Protein AF-A0A5F2G5V8-F1 (afdb_monomer_lite)

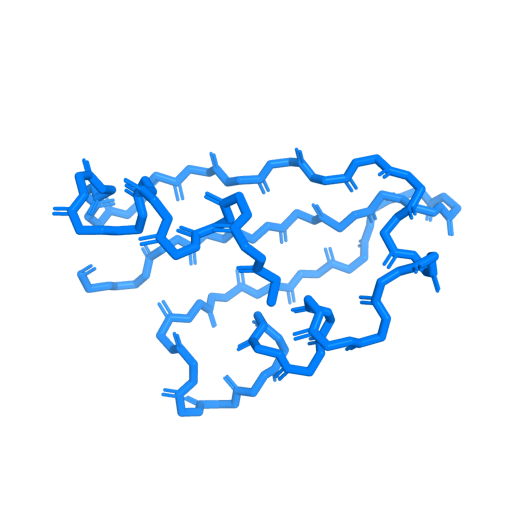Foldseek 3Di:
DVVCVVCVVVDDAFDKDKDAQCVVPPVVCCLQVDPVNQWDWDDDPDRIIIIGHHD

pLDDT: mean 95.51, std 3.04, range [85.56, 98.38]

Secondary structure (DSSP, 8-state):
-HHHHHHGGGPPTT-EEEETTGGG-HHHHHHHHSTTTTEEEEEETTTEEEEEE--

Radius of gyration: 10.2 Å; chains: 1; bounding box: 22×23×23 Å

Structure (mmCIF, N/CA/C/O backbone):
data_AF-A0A5F2G5V8-F1
#
_entry.id   AF-A0A5F2G5V8-F1
#
loop_
_atom_site.group_PDB
_atom_site.id
_atom_site.type_symbol
_atom_site.label_atom_id
_atom_site.label_alt_id
_atom_site.label_comp_id
_atom_site.label_asym_id
_atom_site.label_entity_id
_atom_site.label_seq_id
_atom_site.pdbx_PDB_ins_code
_atom_site.Cartn_x
_atom_site.Cartn_y
_atom_site.Cartn_z
_atom_site.occupancy
_atom_site.B_iso_or_equiv
_atom_site.auth_seq_id
_atom_site.auth_comp_id
_atom_site.auth_asym_id
_atom_site.auth_atom_id
_atom_site.pdbx_PDB_model_num
ATOM 1 N N . PRO A 1 1 ? 4.724 8.050 -1.020 1.00 86.00 1 PRO A N 1
ATOM 2 C CA . PRO A 1 1 ? 3.992 8.412 -2.256 1.00 86.00 1 PRO A CA 1
ATOM 3 C C . PRO A 1 1 ? 2.931 9.488 -2.032 1.00 86.00 1 PRO A C 1
ATOM 5 O O . PRO A 1 1 ? 2.137 9.398 -1.096 1.00 86.00 1 PRO A O 1
ATOM 8 N N . GLU A 1 2 ? 2.936 10.481 -2.917 1.00 90.06 2 GLU A N 1
ATOM 9 C CA . GLU A 1 2 ? 2.036 11.637 -2.907 1.00 90.06 2 GLU A CA 1
ATOM 10 C C . GLU A 1 2 ? 0.560 11.225 -2.998 1.00 90.06 2 GLU A C 1
ATOM 12 O O . GLU A 1 2 ? -0.234 11.610 -2.144 1.00 90.06 2 GLU A O 1
ATOM 17 N N . VAL A 1 3 ? 0.211 10.355 -3.954 1.00 93.69 3 VAL A N 1
ATOM 18 C CA . VAL A 1 3 ? -1.178 9.923 -4.192 1.00 93.69 3 VAL A CA 1
ATOM 19 C C . VAL A 1 3 ? -1.787 9.235 -2.971 1.00 93.69 3 VAL A C 1
ATOM 21 O O . VAL A 1 3 ? -2.873 9.615 -2.540 1.00 93.69 3 VAL A O 1
ATOM 24 N N . LEU A 1 4 ? -1.087 8.260 -2.376 1.00 95.44 4 LEU A N 1
ATOM 25 C CA . LEU A 1 4 ? -1.591 7.559 -1.191 1.00 95.44 4 LEU A CA 1
ATOM 26 C C . LEU A 1 4 ? -1.839 8.545 -0.041 1.00 95.44 4 LEU A C 1
ATOM 28 O O . LEU A 1 4 ? -2.902 8.508 0.569 1.00 95.44 4 LEU A O 1
ATOM 32 N N . SER A 1 5 ? -0.923 9.492 0.190 1.00 95.56 5 SER A N 1
ATOM 33 C CA . SER A 1 5 ? -1.074 10.505 1.241 1.00 95.56 5 SER A CA 1
ATOM 34 C C . SER A 1 5 ? -2.312 11.405 1.061 1.00 95.56 5 SER A C 1
ATOM 36 O O . SER A 1 5 ? -2.851 11.891 2.054 1.00 95.56 5 SER A O 1
ATOM 38 N N . LEU A 1 6 ? -2.795 11.619 -0.171 1.00 96.81 6 LEU A N 1
ATOM 39 C CA . LEU A 1 6 ? -3.999 12.423 -0.443 1.00 96.81 6 LEU A CA 1
ATOM 40 C C . LEU A 1 6 ? -5.307 11.709 -0.071 1.00 96.81 6 LEU A C 1
ATOM 42 O O . LEU A 1 6 ? -6.315 12.367 0.203 1.00 96.81 6 LEU A O 1
ATOM 46 N N . VAL A 1 7 ? -5.317 10.374 -0.102 1.00 95.75 7 VAL A N 1
ATOM 47 C CA . VAL A 1 7 ? -6.541 9.566 0.045 1.00 95.75 7 VAL A CA 1
ATOM 48 C C . VAL A 1 7 ? -6.563 8.711 1.308 1.00 95.75 7 VAL A C 1
ATOM 50 O O . VAL A 1 7 ? -7.639 8.306 1.734 1.00 95.75 7 VAL A O 1
ATOM 53 N N . GLU A 1 8 ? -5.410 8.473 1.931 1.00 95.19 8 GLU A N 1
ATOM 54 C CA . GLU A 1 8 ? -5.230 7.565 3.069 1.00 95.19 8 GLU A CA 1
ATOM 55 C C . GLU A 1 8 ? -6.146 7.894 4.256 1.00 95.19 8 GLU A C 1
ATOM 57 O O . GLU A 1 8 ? -6.752 6.992 4.827 1.00 95.19 8 GLU A O 1
ATOM 62 N N . SER A 1 9 ? -6.365 9.177 4.560 1.00 95.88 9 SER A N 1
ATOM 63 C CA . SER A 1 9 ? -7.276 9.612 5.635 1.00 95.88 9 SER A CA 1
ATOM 64 C C . SER A 1 9 ? -8.761 9.327 5.372 1.00 95.88 9 SER A C 1
ATOM 66 O O . SER A 1 9 ? -9.588 9.481 6.269 1.00 95.88 9 SER A O 1
ATOM 68 N N . ARG A 1 10 ? -9.117 8.933 4.144 1.00 96.75 10 ARG A N 1
ATOM 69 C CA . ARG A 1 10 ? -10.486 8.604 3.718 1.00 96.75 10 ARG A CA 1
ATOM 70 C C . ARG A 1 10 ? -10.710 7.097 3.593 1.00 96.75 10 ARG A C 1
ATOM 72 O O . ARG A 1 10 ? -11.835 6.675 3.326 1.00 96.75 10 ARG A O 1
ATOM 79 N N . LEU A 1 11 ? -9.662 6.288 3.753 1.00 97.25 11 LEU A N 1
ATOM 80 C CA . LEU A 1 11 ? -9.766 4.837 3.710 1.00 97.25 11 LEU A CA 1
ATOM 81 C C . LEU A 1 11 ? -10.327 4.336 5.038 1.00 97.25 11 LEU A C 1
ATOM 83 O O . LEU A 1 11 ? -9.764 4.581 6.099 1.00 97.25 11 LEU A O 1
ATOM 87 N N . ARG A 1 12 ? -11.446 3.616 4.972 1.00 97.81 12 ARG A N 1
ATOM 88 C CA . ARG A 1 12 ? -11.978 2.887 6.127 1.00 97.81 12 ARG A CA 1
ATOM 89 C C . ARG A 1 12 ? -11.186 1.589 6.356 1.00 97.81 12 ARG A C 1
ATOM 91 O O . ARG A 1 12 ? -10.640 1.054 5.384 1.00 97.81 12 ARG A O 1
ATOM 98 N N . PRO A 1 13 ? -11.216 1.011 7.569 1.00 98.06 13 PRO A N 1
ATOM 99 C CA . PRO A 1 13 ? -10.757 -0.356 7.793 1.00 98.06 13 PRO A CA 1
ATOM 100 C C . PRO A 1 13 ? -11.344 -1.3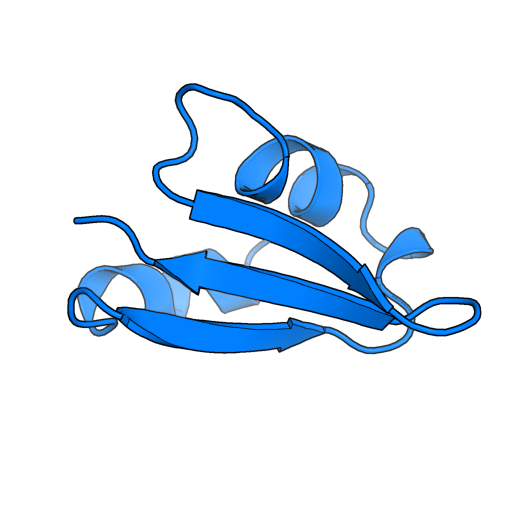34 6.765 1.00 98.06 13 PRO A C 1
ATOM 102 O O . PRO A 1 13 ? -12.541 -1.299 6.463 1.00 98.06 13 PRO A O 1
ATOM 105 N N . GLY A 1 14 ? -10.492 -2.186 6.200 1.00 98.12 14 GLY A N 1
ATOM 106 C CA . GLY A 1 14 ? -10.845 -3.141 5.150 1.00 98.12 14 GLY A CA 1
ATOM 107 C C . GLY A 1 14 ? -10.912 -2.560 3.733 1.00 98.12 14 GLY A C 1
ATOM 108 O O . GLY A 1 14 ? -11.216 -3.300 2.800 1.00 98.12 14 GLY A O 1
ATOM 109 N N . ALA A 1 15 ? -10.646 -1.264 3.529 1.00 98.38 15 ALA A N 1
ATOM 110 C CA . ALA A 1 15 ? -10.483 -0.717 2.183 1.00 98.38 15 ALA A CA 1
ATOM 111 C C . ALA A 1 15 ? -9.277 -1.360 1.480 1.00 98.38 15 ALA A C 1
ATOM 113 O O . ALA A 1 15 ? -8.239 -1.584 2.105 1.00 98.38 15 ALA A O 1
ATOM 114 N N . LEU A 1 16 ? -9.423 -1.629 0.182 1.00 98.00 16 LEU A N 1
ATOM 115 C CA . LEU A 1 16 ? -8.366 -2.179 -0.662 1.00 98.00 16 LEU A CA 1
ATOM 116 C C . LEU A 1 16 ? -7.750 -1.075 -1.520 1.00 98.00 16 LEU A C 1
ATOM 118 O O . LEU A 1 16 ? -8.465 -0.306 -2.162 1.00 98.00 16 LEU A O 1
ATOM 122 N N . VAL A 1 17 ? -6.423 -1.042 -1.547 1.00 97.31 17 VAL A N 1
ATOM 123 C CA . VAL A 1 17 ? -5.615 -0.285 -2.501 1.00 97.31 17 VAL A CA 1
ATOM 124 C C . VAL A 1 17 ? -4.982 -1.297 -3.448 1.00 97.31 17 VAL A C 1
ATOM 126 O O . VAL A 1 17 ? -4.356 -2.254 -2.996 1.00 97.31 17 VAL A O 1
ATOM 129 N N . ILE A 1 18 ? -5.175 -1.090 -4.747 1.00 97.06 18 ILE A N 1
ATOM 130 C CA . ILE A 1 18 ? -4.546 -1.871 -5.813 1.00 97.06 18 ILE A CA 1
ATOM 131 C C . ILE A 1 18 ? -3.612 -0.908 -6.535 1.00 97.06 18 ILE A C 1
ATOM 133 O O . ILE A 1 18 ? -4.086 0.072 -7.115 1.00 97.06 18 ILE A O 1
ATOM 137 N N . ALA A 1 19 ? -2.309 -1.148 -6.445 1.00 97.38 19 ALA A N 1
ATOM 138 C CA . ALA A 1 19 ? -1.299 -0.329 -7.101 1.00 97.38 19 ALA A CA 1
ATOM 139 C C . ALA A 1 19 ? -0.634 -1.134 -8.213 1.00 97.38 19 ALA A C 1
ATOM 141 O O . ALA A 1 19 ? 0.025 -2.127 -7.927 1.00 97.38 19 ALA A O 1
ATOM 142 N N . ASP A 1 20 ? -0.836 -0.704 -9.455 1.00 96.38 20 ASP A N 1
ATOM 143 C CA . ASP A 1 20 ? -0.195 -1.263 -10.648 1.00 96.38 20 ASP A CA 1
ATOM 144 C C . ASP A 1 20 ? 1.208 -0.666 -10.851 1.00 96.38 20 ASP A C 1
ATOM 146 O O . ASP A 1 20 ? 1.449 0.469 -10.423 1.00 96.38 20 ASP A O 1
ATOM 150 N N . ASN A 1 21 ? 2.123 -1.428 -11.460 1.00 95.75 21 ASN A N 1
ATOM 151 C CA . ASN A 1 21 ? 3.552 -1.099 -11.594 1.00 95.75 21 ASN A CA 1
ATOM 152 C C . ASN A 1 21 ? 4.187 -0.595 -10.271 1.00 95.75 21 ASN A C 1
ATOM 154 O O . ASN A 1 21 ? 4.921 0.398 -10.239 1.00 95.75 21 ASN A O 1
ATOM 158 N N . ALA A 1 22 ? 3.846 -1.214 -9.137 1.00 95.81 22 ALA A N 1
ATOM 159 C CA . ALA A 1 22 ? 4.165 -0.720 -7.796 1.00 95.81 22 ALA A CA 1
ATOM 160 C C . ALA A 1 22 ? 5.674 -0.686 -7.491 1.00 95.81 22 ALA A C 1
ATOM 162 O O . ALA A 1 22 ? 6.121 0.078 -6.632 1.00 95.81 22 ALA A O 1
ATOM 163 N N . ASP A 1 23 ? 6.471 -1.476 -8.208 1.00 94.44 23 ASP A N 1
ATOM 164 C CA . ASP A 1 23 ? 7.933 -1.479 -8.158 1.00 94.44 23 ASP A CA 1
ATOM 165 C C . ASP A 1 23 ? 8.567 -0.163 -8.647 1.00 94.44 23 ASP A C 1
ATOM 167 O O . ASP A 1 23 ? 9.688 0.157 -8.245 1.00 94.44 23 ASP A O 1
ATOM 171 N N . PHE A 1 24 ? 7.833 0.666 -9.401 1.00 95.62 2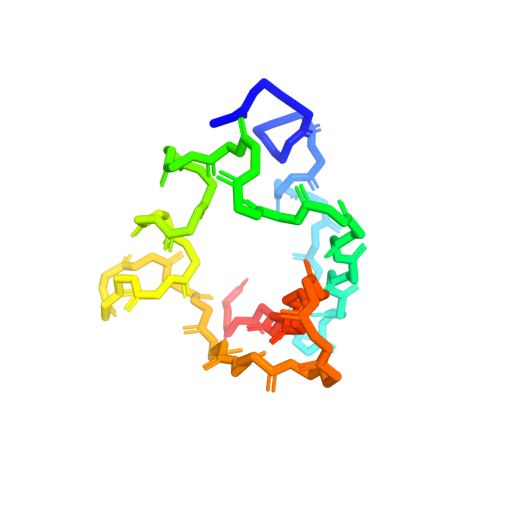4 PHE A N 1
ATOM 172 C CA . PHE A 1 24 ? 8.265 2.015 -9.795 1.00 95.62 24 PHE A CA 1
ATOM 173 C C . PHE A 1 24 ? 8.205 3.030 -8.643 1.00 95.62 24 PHE A C 1
ATOM 175 O O . PHE A 1 24 ? 8.740 4.132 -8.771 1.00 95.62 24 PHE A O 1
ATOM 182 N N . SER A 1 25 ? 7.580 2.683 -7.512 1.00 96.00 25 SER A N 1
ATOM 183 C CA . SER A 1 25 ? 7.515 3.531 -6.316 1.00 96.00 25 SER A CA 1
ATOM 184 C C . SER A 1 25 ? 7.997 2.752 -5.086 1.00 96.00 25 SER A C 1
ATOM 186 O O . SER A 1 25 ? 7.193 2.258 -4.288 1.00 96.00 25 SER A O 1
ATOM 188 N N . PRO A 1 26 ? 9.323 2.656 -4.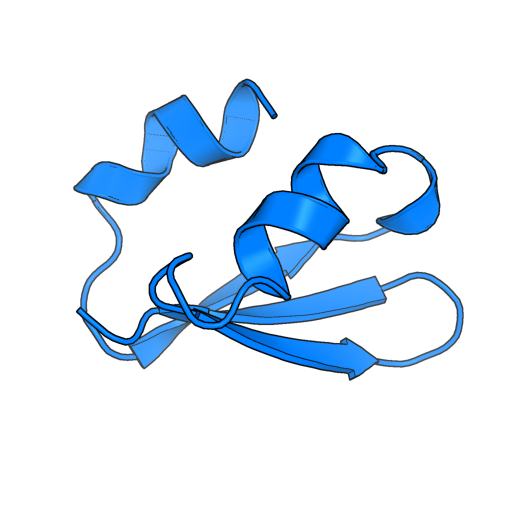874 1.00 95.50 26 PRO A N 1
ATOM 189 C CA . PRO A 1 26 ? 9.884 2.021 -3.684 1.00 95.50 26 PRO A CA 1
ATOM 190 C C . PRO A 1 26 ? 9.320 2.606 -2.383 1.00 95.50 26 PRO A C 1
ATOM 192 O O . PRO A 1 26 ? 8.995 1.861 -1.460 1.00 95.50 26 PRO A O 1
ATOM 195 N N . GLU A 1 27 ? 9.088 3.924 -2.325 1.00 96.56 27 GLU A N 1
ATOM 196 C CA . GLU A 1 27 ? 8.507 4.566 -1.144 1.00 96.56 27 GLU A CA 1
ATOM 197 C C . GLU A 1 27 ? 7.029 4.202 -0.899 1.00 96.56 27 GLU A C 1
ATOM 199 O O . GLU A 1 27 ? 6.517 4.404 0.207 1.00 96.56 27 GLU A O 1
ATOM 204 N N . TYR A 1 28 ? 6.309 3.706 -1.911 1.00 96.50 28 TYR A N 1
ATOM 205 C CA . TYR A 1 28 ? 4.976 3.123 -1.734 1.00 96.50 28 TYR A CA 1
ATOM 206 C C . TYR A 1 28 ? 5.087 1.746 -1.103 1.00 96.50 28 TYR A C 1
ATOM 208 O O . TYR A 1 28 ? 4.447 1.501 -0.079 1.00 96.50 28 TYR A O 1
ATOM 216 N N . LEU A 1 29 ? 5.949 0.891 -1.654 1.00 96.75 29 LEU A N 1
ATOM 217 C CA . LEU A 1 29 ? 6.159 -0.460 -1.145 1.00 96.75 29 LEU A CA 1
ATOM 218 C C . LEU A 1 29 ? 6.654 -0.448 0.304 1.00 96.75 29 LEU A C 1
ATOM 220 O O . LEU A 1 29 ? 6.112 -1.174 1.133 1.00 96.75 29 LEU A O 1
ATOM 224 N N . GLU A 1 30 ? 7.612 0.417 0.646 1.00 97.19 30 GLU A N 1
ATOM 225 C CA . GLU A 1 30 ? 8.083 0.582 2.028 1.00 97.19 30 GLU A CA 1
ATOM 226 C C . GLU A 1 30 ? 6.950 0.976 2.984 1.00 97.19 30 GLU A C 1
ATOM 228 O O . GLU A 1 30 ? 6.865 0.461 4.100 1.00 97.19 30 GLU A O 1
ATOM 233 N N . ARG A 1 31 ? 6.042 1.857 2.544 1.00 96.19 31 ARG A N 1
ATOM 234 C CA . ARG A 1 31 ? 4.893 2.306 3.340 1.00 96.19 31 ARG A CA 1
ATOM 235 C C . ARG A 1 31 ? 3.928 1.160 3.624 1.00 96.19 31 ARG A C 1
ATOM 237 O O . ARG A 1 31 ? 3.578 0.947 4.781 1.00 96.19 31 ARG A O 1
ATOM 244 N N . VAL A 1 32 ? 3.478 0.454 2.587 1.00 97.25 32 VAL A N 1
ATOM 245 C CA . VAL A 1 32 ? 2.404 -0.545 2.718 1.00 97.25 32 VAL A CA 1
ATOM 246 C C . VAL A 1 32 ? 2.901 -1.898 3.228 1.00 97.25 32 VAL A C 1
ATOM 248 O O . VAL A 1 32 ? 2.126 -2.633 3.834 1.00 97.25 32 VAL A O 1
ATOM 251 N N . ARG A 1 33 ? 4.192 -2.217 3.055 1.00 96.94 33 ARG A N 1
ATOM 252 C CA . ARG A 1 33 ? 4.814 -3.442 3.592 1.00 96.94 33 ARG A CA 1
ATOM 253 C C . ARG A 1 33 ? 5.395 -3.263 4.997 1.00 96.94 33 ARG A C 1
ATOM 255 O O . ARG A 1 33 ? 5.741 -4.252 5.641 1.00 96.94 33 ARG A O 1
ATOM 262 N N . SER A 1 34 ? 5.507 -2.029 5.496 1.00 96.69 34 SER A N 1
ATOM 263 C CA . SER A 1 34 ? 5.952 -1.773 6.868 1.00 96.69 34 SER A CA 1
ATOM 264 C C . SER A 1 34 ? 4.935 -2.311 7.882 1.00 96.69 34 SER A C 1
ATOM 266 O O . SER A 1 34 ? 3.761 -1.937 7.814 1.00 96.69 34 SER A O 1
ATOM 268 N N . PRO A 1 35 ? 5.363 -3.078 8.905 1.00 92.06 35 PRO A N 1
ATOM 269 C CA . PRO A 1 35 ? 4.487 -3.482 10.007 1.00 92.06 35 PRO A CA 1
ATOM 270 C C . PRO A 1 35 ? 3.841 -2.298 10.745 1.00 92.06 35 PRO A C 1
ATOM 272 O O . PRO A 1 35 ? 2.763 -2.434 11.315 1.00 92.06 35 PRO A O 1
ATOM 275 N N . ALA A 1 36 ? 4.485 -1.125 10.721 1.00 93.75 36 ALA A N 1
ATOM 276 C CA . ALA A 1 36 ? 3.966 0.109 11.310 1.00 93.75 36 ALA A CA 1
ATOM 277 C C . ALA A 1 36 ? 3.112 0.944 10.332 1.00 93.75 36 ALA A C 1
ATOM 279 O O . ALA A 1 36 ? 2.534 1.949 10.736 1.00 93.75 36 ALA A O 1
ATOM 280 N N . GLY A 1 37 ? 3.024 0.552 9.055 1.00 91.94 37 GLY A N 1
ATOM 281 C CA . GLY A 1 37 ? 2.319 1.292 8.002 1.00 91.94 37 GLY A CA 1
ATOM 282 C C . GLY A 1 37 ? 0.792 1.232 8.091 1.00 91.94 37 GLY A C 1
ATOM 283 O O . GLY A 1 37 ? 0.105 2.023 7.448 1.00 91.94 37 GLY A O 1
ATOM 284 N N . GLY A 1 38 ? 0.239 0.321 8.899 1.00 96.12 38 GLY A N 1
ATOM 285 C CA . GLY A 1 38 ? -1.211 0.166 9.059 1.00 96.12 38 GLY A CA 1
ATOM 286 C C . GLY A 1 38 ? -1.895 -0.526 7.877 1.00 96.12 38 GLY A C 1
ATOM 287 O O . GLY A 1 38 ? -3.098 -0.341 7.675 1.00 96.12 38 GLY A O 1
ATOM 288 N N . TYR A 1 39 ? -1.142 -1.316 7.110 1.00 97.75 39 TYR A N 1
ATOM 289 C CA . TYR A 1 39 ? -1.653 -2.138 6.018 1.00 97.75 39 TYR A CA 1
ATOM 290 C C . TYR A 1 39 ? -1.267 -3.604 6.206 1.00 97.75 39 TYR A C 1
ATOM 292 O O . TYR A 1 39 ? -0.215 -3.922 6.755 1.00 97.75 39 TYR A O 1
ATOM 300 N N . MET A 1 40 ? -2.121 -4.492 5.706 1.00 97.7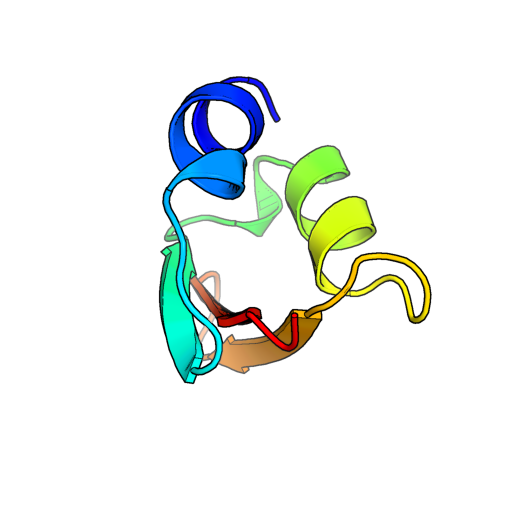5 40 MET A N 1
ATOM 301 C CA . MET A 1 40 ? -1.735 -5.850 5.343 1.00 97.75 40 MET A CA 1
ATOM 302 C C . MET A 1 40 ? -1.544 -5.869 3.832 1.00 97.75 40 MET A C 1
ATOM 304 O O . MET A 1 40 ? -2.490 -5.580 3.103 1.00 97.75 40 MET A O 1
ATOM 308 N N . SER A 1 41 ? -0.336 -6.171 3.371 1.00 97.56 41 SER A N 1
ATOM 309 C CA . SER A 1 41 ? 0.022 -6.052 1.960 1.00 97.56 41 SER A CA 1
ATOM 310 C C . SER A 1 41 ? 0.646 -7.333 1.433 1.00 97.56 41 SER A C 1
ATOM 312 O O . SER A 1 41 ? 1.367 -8.021 2.157 1.00 97.56 41 SER A O 1
ATOM 314 N N . THR A 1 42 ? 0.341 -7.662 0.183 1.00 97.00 42 THR A N 1
ATOM 315 C CA . THR A 1 42 ? 0.945 -8.778 -0.541 1.00 97.00 42 THR A CA 1
ATOM 316 C C . THR A 1 42 ? 1.191 -8.375 -1.991 1.00 97.00 42 THR A C 1
ATOM 318 O O . THR A 1 42 ? 0.330 -7.721 -2.591 1.00 97.00 42 THR A O 1
ATOM 321 N N . PRO A 1 43 ? 2.312 -8.808 -2.595 1.00 96.81 43 PRO A N 1
ATOM 322 C CA . PRO A 1 43 ? 2.434 -8.770 -4.043 1.00 96.81 43 PRO A CA 1
ATOM 323 C C . PRO A 1 43 ? 1.331 -9.630 -4.672 1.00 96.81 43 PRO A C 1
ATOM 325 O O . PRO A 1 43 ? 0.917 -10.654 -4.109 1.00 96.81 43 PRO A O 1
ATOM 328 N N . PHE A 1 44 ? 0.849 -9.201 -5.831 1.00 91.06 44 PHE A N 1
ATOM 329 C CA . PHE A 1 44 ? -0.174 -9.873 -6.617 1.00 91.06 44 PHE A CA 1
ATOM 330 C C . PHE A 1 44 ? 0.212 -9.794 -8.098 1.00 91.06 44 PHE A C 1
ATOM 332 O O . PHE A 1 44 ? 0.338 -8.711 -8.642 1.00 91.06 44 PHE A O 1
ATOM 339 N N . GLY A 1 45 ? 0.397 -10.929 -8.772 1.00 88.62 45 GLY A N 1
ATOM 340 C CA . GLY A 1 45 ? 0.941 -10.911 -10.137 1.00 88.62 45 GLY A CA 1
ATOM 341 C C . GLY A 1 45 ? 2.408 -10.466 -10.172 1.00 88.62 45 GLY A C 1
ATOM 342 O O . GLY A 1 45 ? 3.140 -10.718 -9.214 1.00 88.62 45 GLY 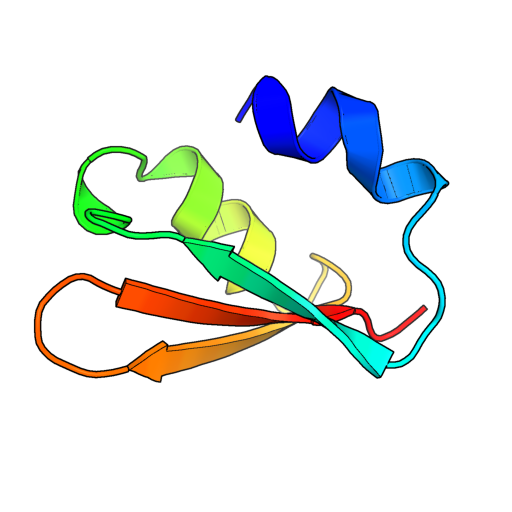A O 1
ATOM 343 N N . ASP A 1 46 ? 2.831 -9.853 -11.279 1.00 87.56 46 ASP A N 1
ATOM 344 C CA . ASP A 1 46 ? 4.240 -9.508 -11.506 1.00 87.56 46 ASP A CA 1
ATOM 345 C C . ASP A 1 46 ? 4.642 -8.191 -10.819 1.00 87.56 46 ASP A C 1
ATOM 347 O O . ASP A 1 46 ? 5.653 -8.147 -10.119 1.00 87.56 46 ASP A O 1
ATOM 351 N N . ASP A 1 47 ? 3.842 -7.136 -10.965 1.00 92.25 47 ASP A N 1
ATOM 352 C CA . ASP A 1 47 ? 4.181 -5.773 -10.534 1.00 92.25 47 ASP A CA 1
ATOM 353 C C . ASP A 1 47 ? 3.055 -5.057 -9.771 1.00 92.25 47 ASP A C 1
ATOM 355 O O . ASP A 1 47 ? 3.201 -3.893 -9.398 1.00 92.25 47 ASP A O 1
ATOM 359 N N . VAL A 1 48 ? 1.950 -5.746 -9.472 1.00 96.94 48 VAL A N 1
ATOM 360 C CA . VAL A 1 48 ? 0.845 -5.180 -8.692 1.00 96.94 48 VAL A CA 1
ATOM 361 C C . VAL A 1 48 ? 1.043 -5.467 -7.201 1.00 96.94 48 VAL A C 1
ATOM 363 O O . VAL A 1 48 ? 1.386 -6.574 -6.783 1.00 96.94 48 VAL A O 1
ATOM 366 N N . GLU A 1 49 ? 0.761 -4.476 -6.360 1.00 98.00 49 GLU A N 1
ATOM 367 C CA . GLU A 1 49 ? 0.665 -4.644 -4.908 1.00 98.00 49 GLU A CA 1
ATOM 368 C C . GLU A 1 49 ? -0.797 -4.496 -4.463 1.00 98.00 49 GLU A C 1
ATOM 370 O O . GLU A 1 49 ? -1.484 -3.529 -4.813 1.00 98.00 49 GLU A O 1
ATOM 375 N N . LEU A 1 50 ? -1.272 -5.456 -3.664 1.00 97.75 50 LEU A N 1
ATOM 376 C CA . LEU A 1 50 ? -2.584 -5.414 -3.027 1.00 97.75 50 LEU A CA 1
ATOM 377 C C . LEU A 1 50 ? -2.416 -5.128 -1.535 1.00 97.75 50 LEU A C 1
ATOM 379 O O . LEU A 1 50 ? -1.875 -5.954 -0.798 1.00 97.75 50 LEU A O 1
ATOM 383 N N . SER A 1 51 ? -2.954 -3.998 -1.078 1.00 98.12 51 SER A N 1
ATOM 384 C CA . SER A 1 51 ? -2.865 -3.571 0.322 1.00 98.12 51 SER A CA 1
ATOM 385 C C . SER A 1 51 ? -4.245 -3.336 0.926 1.00 98.12 51 SER A C 1
ATOM 387 O O . SER A 1 51 ? -5.052 -2.570 0.401 1.00 98.12 51 SER A O 1
ATOM 389 N N . MET A 1 52 ? -4.509 -3.948 2.075 1.00 98.31 52 MET A N 1
ATOM 390 C CA . MET A 1 52 ? -5.714 -3.727 2.866 1.00 98.31 52 MET A CA 1
ATOM 391 C C . MET A 1 52 ? -5.423 -2.792 4.036 1.00 98.31 52 MET A C 1
ATOM 393 O O . MET A 1 52 ? -4.496 -3.033 4.809 1.00 98.31 52 MET A O 1
ATOM 397 N N . ARG A 1 53 ? -6.236 -1.746 4.197 1.00 97.94 53 ARG A N 1
ATOM 398 C CA . ARG A 1 53 ? -6.145 -0.818 5.329 1.00 97.94 53 ARG A CA 1
ATOM 399 C C . ARG A 1 53 ? -6.613 -1.491 6.625 1.00 97.94 53 ARG A C 1
ATOM 401 O O . ARG A 1 53 ? -7.716 -2.032 6.664 1.00 97.94 53 ARG A O 1
ATOM 408 N N . LEU A 1 54 ? -5.806 -1.429 7.685 1.00 96.31 54 LEU A N 1
ATOM 409 C CA . LEU A 1 54 ? -6.098 -2.089 8.968 1.00 96.31 54 LEU A CA 1
ATOM 410 C C . LEU A 1 54 ? -6.779 -1.187 10.010 1.00 96.31 54 LEU A C 1
ATOM 412 O O . LEU A 1 54 ? -7.409 -1.711 10.926 1.00 96.31 54 LEU A O 1
ATOM 416 N N . GLY A 1 55 ? -6.654 0.138 9.886 1.00 85.56 55 GLY A N 1
ATOM 417 C CA . GLY A 1 55 ? -7.171 1.124 10.847 1.00 85.56 55 GLY A CA 1
ATOM 418 C C . GLY A 1 55 ? -7.907 2.279 10.199 1.00 85.56 55 GLY A C 1
ATOM 419 O O . GLY A 1 55 ? -7.542 2.633 9.056 1.00 85.56 55 GLY A O 1
#

Sequence (55 aa):
PEVLSLVESRLRPGALVIADNADFSPEYLERVRSPAGGYMSTPFGDDVELSMRLG